Protein AF-A0A520JZD8-F1 (afdb_monomer_lite)

pLDDT: mean 86.02, std 12.05, range [40.91, 97.06]

Structure (mmCIF, N/CA/C/O backbone):
data_AF-A0A520JZD8-F1
#
_entry.id   AF-A0A520JZD8-F1
#
loop_
_atom_site.group_PDB
_atom_site.id
_atom_site.type_symbol
_atom_site.label_atom_id
_atom_site.label_alt_id
_atom_site.label_comp_id
_atom_site.label_asym_id
_atom_site.label_entity_id
_atom_site.label_seq_id
_atom_site.pdbx_PDB_ins_code
_atom_site.Cartn_x
_atom_site.Cartn_y
_atom_site.Cartn_z
_atom_site.occupancy
_atom_site.B_iso_or_equ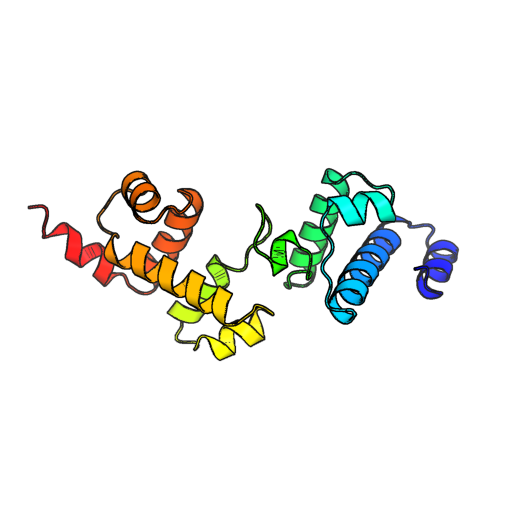iv
_atom_site.auth_seq_id
_atom_site.auth_comp_id
_atom_site.auth_asym_id
_atom_site.auth_atom_id
_atom_site.pdbx_PDB_model_num
ATOM 1 N N . MET A 1 1 ? 15.694 -9.272 -22.549 1.00 64.69 1 MET A N 1
ATOM 2 C CA . MET A 1 1 ? 16.266 -7.994 -22.042 1.00 64.69 1 MET A CA 1
ATOM 3 C C . MET A 1 1 ? 16.273 -6.857 -23.076 1.00 64.69 1 MET A C 1
ATOM 5 O O . MET A 1 1 ? 16.180 -5.707 -22.661 1.00 64.69 1 MET A O 1
ATOM 9 N N . VAL A 1 2 ? 16.335 -7.142 -24.381 1.00 73.81 2 VAL A N 1
ATOM 10 C CA . VAL A 1 2 ? 15.977 -6.209 -25.469 1.00 73.81 2 VAL A CA 1
ATOM 11 C C . VAL A 1 2 ? 15.018 -6.965 -26.379 1.00 73.81 2 VAL A C 1
ATOM 13 O O . VAL A 1 2 ? 15.317 -8.112 -26.707 1.00 73.81 2 VAL A O 1
ATOM 16 N N . ALA A 1 3 ? 13.867 -6.383 -26.703 1.00 81.69 3 ALA A N 1
ATOM 17 C CA . ALA A 1 3 ? 12.931 -6.988 -27.647 1.00 81.69 3 ALA A CA 1
ATOM 18 C C . ALA A 1 3 ? 13.074 -6.362 -29.033 1.00 81.69 3 ALA A C 1
ATOM 20 O O . ALA A 1 3 ? 13.505 -5.215 -29.156 1.00 81.69 3 ALA A O 1
ATOM 21 N N . GLU A 1 4 ? 12.690 -7.105 -30.065 1.00 81.50 4 GLU A N 1
ATOM 22 C CA . GLU A 1 4 ? 12.717 -6.629 -31.450 1.00 81.50 4 GLU A CA 1
ATOM 23 C C . GLU A 1 4 ? 11.864 -5.362 -31.613 1.00 81.50 4 GLU A C 1
ATOM 25 O O . GLU A 1 4 ? 12.326 -4.376 -32.184 1.00 81.50 4 GLU A O 1
ATOM 30 N N . GLU A 1 5 ? 10.713 -5.302 -30.932 1.00 81.06 5 GLU A N 1
ATOM 31 C CA . GLU A 1 5 ? 9.857 -4.108 -30.919 1.00 81.06 5 GLU A CA 1
ATOM 32 C C . GLU A 1 5 ? 10.554 -2.859 -30.341 1.00 81.06 5 GLU A C 1
ATOM 34 O O . GLU A 1 5 ? 10.205 -1.730 -30.692 1.00 81.06 5 GLU A O 1
ATOM 39 N N . ASP A 1 6 ? 11.520 -3.031 -29.428 1.00 83.31 6 ASP A N 1
ATOM 40 C CA . ASP A 1 6 ? 12.279 -1.911 -28.859 1.00 83.31 6 ASP A CA 1
ATOM 41 C C . ASP A 1 6 ? 13.263 -1.344 -29.891 1.00 83.31 6 ASP A C 1
ATOM 43 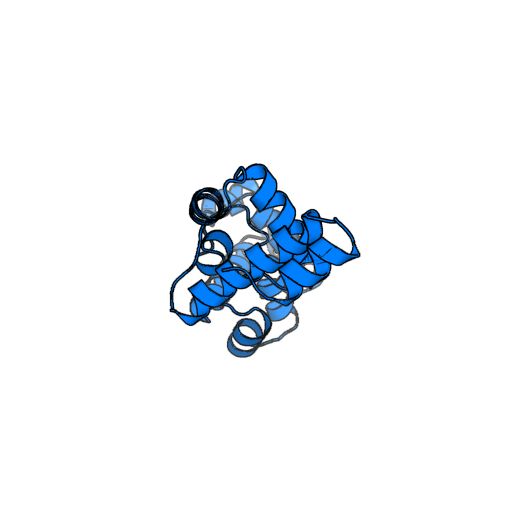O O . ASP A 1 6 ? 13.454 -0.129 -29.964 1.00 83.31 6 ASP A O 1
ATOM 47 N N . LEU A 1 7 ? 13.873 -2.219 -30.697 1.00 81.50 7 LEU A N 1
ATOM 48 C CA . LEU A 1 7 ? 14.795 -1.841 -31.768 1.00 81.50 7 LEU A CA 1
ATOM 49 C C . LEU A 1 7 ? 14.050 -1.140 -32.904 1.00 81.50 7 LEU A C 1
ATOM 51 O O . LEU A 1 7 ? 14.491 -0.092 -33.374 1.00 81.50 7 LEU A O 1
ATOM 55 N N . GLU A 1 8 ? 12.889 -1.667 -33.287 1.00 82.12 8 GLU A N 1
ATOM 56 C CA . GLU A 1 8 ? 12.018 -1.061 -34.293 1.00 82.12 8 GLU A CA 1
ATOM 57 C C . GLU A 1 8 ? 11.511 0.317 -33.856 1.00 82.12 8 GLU A C 1
ATOM 59 O O . GLU A 1 8 ? 11.583 1.281 -34.620 1.00 82.12 8 GLU A O 1
ATOM 64 N N . ALA A 1 9 ? 11.048 0.446 -32.607 1.00 79.88 9 ALA A N 1
ATOM 65 C CA . ALA A 1 9 ? 10.596 1.725 -32.063 1.00 79.88 9 ALA A CA 1
ATOM 66 C C . ALA A 1 9 ? 11.732 2.757 -32.007 1.00 79.88 9 ALA A C 1
ATOM 68 O O . ALA A 1 9 ? 11.519 3.938 -32.293 1.00 79.88 9 ALA A O 1
ATOM 69 N N . LEU A 1 10 ? 12.948 2.318 -31.670 1.00 82.62 10 LEU A N 1
ATOM 70 C CA . LEU A 1 10 ? 14.121 3.184 -31.666 1.00 82.62 10 LEU A CA 1
ATOM 71 C C . LEU A 1 10 ? 14.473 3.653 -33.082 1.00 82.62 10 LEU A C 1
ATOM 73 O O . LEU A 1 10 ? 14.732 4.840 -33.273 1.00 82.62 10 LEU A O 1
ATOM 77 N N . ALA A 1 11 ? 14.444 2.745 -34.060 1.00 81.44 11 ALA A N 1
ATOM 78 C CA . ALA A 1 11 ? 14.742 3.043 -35.457 1.00 81.44 11 ALA A CA 1
ATOM 79 C C . ALA A 1 11 ? 13.705 3.979 -36.099 1.00 81.44 11 ALA A C 1
ATOM 81 O O . ALA A 1 11 ? 14.064 4.813 -36.928 1.00 81.44 11 ALA A O 1
ATOM 82 N N . LYS A 1 12 ? 12.429 3.855 -35.714 1.00 80.69 12 LYS A N 1
ATOM 83 C CA . LYS A 1 12 ? 11.321 4.614 -36.306 1.00 80.69 12 LYS A CA 1
ATOM 84 C C . LYS A 1 12 ? 11.106 5.985 -35.667 1.00 80.69 12 LYS A C 1
ATOM 86 O O . LYS A 1 12 ? 11.001 6.978 -36.379 1.00 80.69 12 LYS A O 1
ATOM 91 N N . ASP A 1 13 ? 11.033 6.039 -34.337 1.00 75.12 13 ASP A N 1
ATOM 92 C CA . ASP A 1 13 ? 10.581 7.236 -33.617 1.00 75.12 13 ASP A CA 1
ATOM 93 C C . ASP A 1 13 ? 11.721 7.963 -32.884 1.00 75.12 13 ASP A C 1
ATOM 95 O O . ASP A 1 13 ? 11.531 9.089 -32.421 1.00 75.12 13 ASP A O 1
ATOM 99 N N . GLY A 1 14 ? 12.881 7.317 -32.694 1.00 74.94 14 GLY A N 1
ATOM 100 C CA . GLY A 1 14 ? 14.013 7.842 -31.914 1.00 74.94 14 GLY A CA 1
ATOM 101 C C . GLY A 1 14 ? 13.718 8.065 -30.420 1.00 74.94 14 GLY A C 1
ATOM 102 O O . GLY A 1 14 ? 14.569 8.551 -29.672 1.00 74.94 14 GLY A O 1
ATOM 103 N N . LYS A 1 15 ? 12.509 7.729 -29.949 1.00 76.12 15 LYS A N 1
ATOM 104 C CA . LYS A 1 15 ? 12.052 7.996 -28.579 1.00 76.12 15 LYS A CA 1
ATOM 105 C C . LYS A 1 15 ? 12.454 6.864 -27.640 1.00 76.12 15 LYS A C 1
ATOM 107 O O . LYS A 1 15 ? 11.824 5.815 -27.586 1.00 76.12 15 LYS A O 1
ATOM 112 N N . VAL A 1 16 ? 13.457 7.131 -26.810 1.00 80.81 16 VAL A N 1
ATOM 113 C CA . VAL A 1 16 ? 13.992 6.169 -25.828 1.00 80.81 16 VAL A CA 1
ATOM 114 C C . VAL A 1 16 ? 13.086 6.011 -24.595 1.00 80.81 16 VAL A C 1
ATOM 116 O O . VAL A 1 16 ? 13.104 4.992 -23.906 1.00 80.81 16 VAL A O 1
ATOM 119 N N . GLU A 1 17 ? 12.283 7.025 -24.286 1.00 79.75 17 GLU A N 1
ATOM 120 C CA . GLU A 1 17 ? 11.506 7.085 -23.044 1.00 79.75 17 GLU A CA 1
ATOM 121 C C . GLU A 1 17 ? 10.424 5.993 -22.912 1.00 79.75 17 GLU A C 1
ATOM 123 O O . GLU A 1 17 ? 10.411 5.336 -21.866 1.00 79.75 17 GLU A O 1
ATOM 128 N N . PRO A 1 18 ? 9.580 5.723 -23.931 1.00 82.44 18 PRO A N 1
ATOM 129 C CA . PRO A 1 18 ? 8.606 4.627 -23.885 1.00 82.44 18 PRO A CA 1
ATOM 130 C C . PRO A 1 18 ? 9.266 3.243 -23.850 1.00 82.44 18 PRO A C 1
ATOM 132 O O . PRO A 1 18 ? 8.759 2.328 -23.205 1.00 82.44 18 PRO A O 1
ATOM 135 N N . ILE A 1 19 ? 10.423 3.099 -24.504 1.00 87.12 19 ILE A N 1
ATOM 136 C CA . ILE A 1 19 ? 11.205 1.856 -24.519 1.00 87.12 19 ILE A CA 1
ATOM 137 C C . ILE A 1 19 ? 11.677 1.513 -23.101 1.00 87.12 19 ILE A C 1
ATOM 139 O O . ILE A 1 19 ? 11.554 0.372 -22.658 1.00 87.12 19 ILE A O 1
ATOM 143 N N . LYS A 1 20 ? 12.160 2.509 -22.345 1.00 89.06 20 LYS A N 1
ATOM 144 C CA . LYS A 1 20 ? 12.562 2.319 -20.942 1.00 89.06 20 LYS A CA 1
ATOM 145 C C . LYS A 1 20 ? 11.400 1.837 -20.073 1.00 89.06 20 LYS A C 1
ATOM 147 O O . LYS A 1 20 ? 11.608 0.939 -19.263 1.00 89.06 20 LYS A O 1
ATOM 152 N N . ASP A 1 21 ? 10.199 2.389 -20.247 1.00 89.44 21 ASP A N 1
ATOM 153 C CA . ASP A 1 21 ? 9.025 1.965 -19.472 1.00 89.44 21 ASP A CA 1
ATOM 154 C C . ASP A 1 21 ? 8.616 0.525 -19.813 1.00 89.44 21 ASP A C 1
ATOM 156 O O . ASP A 1 21 ? 8.437 -0.290 -18.909 1.00 89.44 21 ASP A O 1
ATOM 160 N N . ARG A 1 22 ? 8.565 0.168 -21.104 1.00 89.75 22 ARG A N 1
ATOM 161 C CA . ARG A 1 22 ? 8.286 -1.213 -21.542 1.00 89.75 22 ARG A CA 1
ATOM 162 C C . ARG A 1 22 ? 9.312 -2.199 -20.998 1.00 89.75 22 ARG A C 1
ATOM 164 O O . ARG A 1 22 ? 8.944 -3.248 -20.474 1.00 89.75 22 ARG A O 1
ATOM 171 N N . ARG A 1 23 ? 10.599 -1.851 -21.071 1.00 92.00 23 ARG A N 1
ATOM 172 C CA . ARG A 1 23 ? 11.690 -2.680 -20.549 1.00 92.00 23 ARG A CA 1
ATOM 173 C C . ARG A 1 23 ? 11.595 -2.860 -19.035 1.00 92.00 23 ARG A C 1
ATOM 175 O O . ARG A 1 23 ? 11.754 -3.979 -18.562 1.00 92.00 23 ARG A O 1
ATOM 182 N N . MET A 1 24 ? 11.300 -1.793 -18.290 1.00 94.12 24 MET A N 1
ATOM 183 C CA . MET A 1 24 ? 11.080 -1.845 -16.840 1.00 94.12 24 MET A CA 1
ATOM 184 C C . MET A 1 24 ? 9.951 -2.820 -16.482 1.00 94.12 24 MET A C 1
ATOM 186 O O . MET A 1 24 ? 10.129 -3.678 -15.623 1.00 94.12 24 MET A O 1
ATOM 190 N N . VAL A 1 25 ? 8.810 -2.720 -17.166 1.00 93.56 25 VAL A N 1
ATOM 191 C CA . VAL A 1 25 ? 7.643 -3.585 -16.932 1.00 93.56 25 VAL A CA 1
ATOM 192 C C . VAL A 1 25 ? 7.955 -5.042 -17.269 1.00 93.56 25 VAL A C 1
ATOM 194 O O . VAL A 1 25 ? 7.620 -5.925 -16.482 1.00 93.56 25 VAL A O 1
ATOM 197 N N . ARG A 1 26 ? 8.648 -5.297 -18.389 1.00 93.75 26 ARG A N 1
ATOM 198 C CA . ARG A 1 26 ? 9.121 -6.642 -18.762 1.00 93.75 26 ARG A CA 1
ATOM 199 C C . ARG A 1 26 ? 9.973 -7.258 -17.659 1.00 93.75 26 ARG A C 1
ATOM 201 O O . ARG A 1 26 ? 9.648 -8.342 -17.199 1.00 93.75 26 ARG A O 1
ATOM 208 N N . LEU A 1 27 ? 10.992 -6.537 -17.184 1.00 94.75 27 LEU A N 1
ATOM 209 C CA . LEU A 1 27 ? 11.889 -7.016 -16.126 1.00 94.75 27 LEU A CA 1
ATOM 210 C C . LEU A 1 27 ? 11.132 -7.379 -14.844 1.00 94.75 27 LEU A C 1
ATOM 212 O O . LEU A 1 27 ? 11.380 -8.427 -14.254 1.00 94.75 27 LEU A O 1
ATOM 216 N N . ILE A 1 28 ? 10.197 -6.526 -14.421 1.00 94.38 28 ILE A N 1
ATOM 217 C CA . ILE A 1 28 ? 9.397 -6.764 -13.214 1.00 94.38 28 ILE A CA 1
ATOM 218 C C . ILE A 1 28 ? 8.516 -8.012 -13.378 1.00 94.38 28 ILE A C 1
ATOM 220 O O . ILE A 1 28 ? 8.463 -8.852 -12.480 1.00 94.38 28 ILE A O 1
ATOM 224 N N . ASN A 1 29 ? 7.845 -8.155 -14.522 1.00 92.94 29 ASN A N 1
ATOM 225 C CA . ASN A 1 29 ? 6.953 -9.285 -14.772 1.00 92.94 29 ASN A CA 1
ATOM 226 C C . ASN A 1 29 ? 7.718 -10.602 -14.969 1.00 92.94 29 ASN A C 1
ATOM 228 O O . ASN A 1 29 ? 7.290 -11.623 -14.442 1.00 92.94 29 ASN A O 1
ATOM 232 N N . GLU A 1 30 ? 8.853 -10.585 -15.671 1.00 94.25 30 GLU A N 1
ATOM 233 C CA . GLU A 1 30 ? 9.740 -11.746 -15.830 1.00 94.25 30 GLU A CA 1
ATOM 234 C C . GLU A 1 30 ? 10.266 -12.224 -14.468 1.00 94.25 30 GLU A C 1
ATOM 236 O O . GLU A 1 30 ? 10.222 -13.418 -14.177 1.00 94.25 30 GLU A O 1
ATOM 241 N N . ALA A 1 31 ? 10.685 -11.302 -13.591 1.00 93.31 31 ALA A N 1
ATOM 242 C CA . ALA A 1 31 ? 11.088 -11.650 -12.230 1.00 93.31 31 ALA A CA 1
ATOM 243 C C . ALA A 1 31 ? 9.942 -12.319 -11.456 1.00 93.31 31 ALA A C 1
ATOM 245 O O . ALA A 1 31 ? 10.144 -13.373 -10.851 1.00 93.31 31 ALA A O 1
ATOM 246 N N . LYS A 1 32 ? 8.723 -11.766 -11.545 1.00 91.06 32 LYS A N 1
ATOM 247 C CA . LYS A 1 32 ? 7.533 -12.350 -10.910 1.00 91.06 32 LYS A CA 1
ATOM 248 C C . LYS A 1 32 ? 7.205 -13.741 -11.447 1.00 91.06 32 LYS A C 1
ATOM 250 O O . LYS A 1 32 ? 6.886 -14.623 -10.654 1.00 91.06 32 LYS A O 1
ATOM 255 N N . GLN A 1 33 ? 7.319 -13.959 -12.757 1.00 91.25 33 GLN A N 1
ATOM 256 C CA . GLN A 1 33 ? 7.130 -15.275 -13.381 1.00 91.25 33 GLN A CA 1
ATOM 257 C C . GLN A 1 33 ? 8.135 -16.314 -12.868 1.00 91.25 33 GLN A C 1
ATOM 259 O O . GLN A 1 33 ? 7.805 -17.492 -12.782 1.00 91.25 33 GLN A O 1
ATOM 264 N N . GLN A 1 34 ? 9.332 -15.879 -12.473 1.00 92.31 34 GLN A N 1
ATOM 265 C CA . GLN A 1 34 ? 10.365 -16.722 -11.863 1.00 92.31 34 GLN A CA 1
ATOM 266 C C . GLN A 1 34 ? 10.218 -16.857 -10.337 1.00 92.31 34 GLN A C 1
ATOM 268 O O . GLN A 1 34 ? 11.105 -17.393 -9.678 1.00 92.31 34 GLN A O 1
ATOM 273 N N . GLY A 1 35 ? 9.120 -16.366 -9.753 1.00 87.44 35 GLY A N 1
ATOM 274 C CA . GLY A 1 35 ? 8.878 -16.422 -8.310 1.00 87.44 35 GLY A CA 1
ATOM 275 C C . GLY A 1 35 ? 9.678 -15.402 -7.493 1.00 87.44 35 GLY A C 1
ATOM 276 O O . GLY A 1 35 ? 9.736 -15.519 -6.272 1.00 87.44 35 GLY A O 1
ATOM 277 N N . MET A 1 36 ? 10.279 -14.397 -8.134 1.00 90.81 36 MET A N 1
ATOM 278 C CA . MET A 1 36 ? 11.038 -13.326 -7.483 1.00 90.81 36 MET A CA 1
ATOM 279 C C . MET A 1 36 ? 10.340 -11.970 -7.631 1.00 90.81 36 MET A C 1
ATOM 281 O O . MET A 1 36 ? 9.414 -11.799 -8.417 1.00 90.81 36 MET A O 1
ATOM 285 N N . VAL A 1 37 ? 10.787 -10.969 -6.877 1.00 91.31 37 VAL A N 1
ATOM 286 C CA . VAL A 1 37 ? 10.318 -9.583 -7.008 1.00 91.31 37 VAL A CA 1
ATOM 287 C C . VAL A 1 37 ? 11.508 -8.636 -6.991 1.00 91.31 37 VAL A C 1
ATOM 289 O O . VAL A 1 37 ? 12.467 -8.861 -6.256 1.00 91.31 37 VAL A O 1
ATOM 292 N N . LEU A 1 38 ? 11.450 -7.585 -7.813 1.00 93.38 38 LEU A N 1
ATOM 293 C CA . LEU A 1 38 ? 12.524 -6.595 -7.927 1.00 93.38 38 LEU A CA 1
ATOM 294 C C . LEU A 1 38 ? 12.198 -5.333 -7.131 1.00 93.38 38 LEU A C 1
ATOM 296 O O . LEU A 1 38 ? 11.109 -4.757 -7.257 1.00 93.38 38 LEU A O 1
ATOM 300 N N . SER A 1 39 ? 13.161 -4.867 -6.344 1.00 91.12 39 SER A N 1
ATOM 301 C CA . SER A 1 39 ? 13.111 -3.567 -5.689 1.00 91.12 39 SER A CA 1
ATOM 302 C C . SER A 1 39 ? 13.496 -2.453 -6.668 1.00 91.12 39 SER A C 1
ATOM 304 O O . SER A 1 39 ? 14.044 -2.688 -7.747 1.00 91.12 39 SER A O 1
ATOM 306 N N . LEU A 1 40 ? 13.255 -1.194 -6.285 1.00 91.06 40 LEU A N 1
ATOM 307 C CA . LEU A 1 40 ? 13.743 -0.056 -7.073 1.00 91.06 40 LEU A CA 1
ATOM 308 C C . LEU A 1 40 ? 15.280 0.001 -7.128 1.00 91.06 40 LEU A C 1
ATOM 310 O O . LEU A 1 40 ? 15.820 0.559 -8.081 1.00 91.06 40 LEU A O 1
ATOM 314 N N . ALA A 1 41 ? 15.974 -0.569 -6.137 1.00 89.88 41 ALA A N 1
ATOM 315 C CA . ALA A 1 41 ? 17.430 -0.668 -6.136 1.00 89.88 41 ALA A CA 1
ATOM 316 C C . ALA A 1 41 ? 17.919 -1.712 -7.154 1.00 89.88 41 ALA A C 1
ATOM 318 O O . ALA A 1 41 ? 18.833 -1.422 -7.923 1.00 89.88 41 ALA A O 1
ATOM 319 N N . ASP A 1 42 ? 17.251 -2.865 -7.244 1.00 93.81 42 ASP A N 1
ATOM 320 C CA . ASP A 1 42 ? 17.578 -3.895 -8.241 1.00 93.81 42 ASP A CA 1
ATOM 321 C C . ASP A 1 42 ? 17.361 -3.360 -9.660 1.00 93.81 42 ASP A C 1
ATOM 323 O O . ASP A 1 42 ? 18.237 -3.450 -10.521 1.00 93.81 42 ASP A O 1
ATOM 327 N N . LEU A 1 43 ? 16.220 -2.701 -9.891 1.00 94.19 43 LEU A N 1
ATOM 328 C CA . LEU A 1 43 ? 15.934 -2.041 -11.165 1.00 94.19 43 LEU A CA 1
ATOM 329 C C . LEU A 1 43 ? 16.956 -0.943 -11.484 1.00 94.19 43 LEU A C 1
ATOM 331 O O . LEU A 1 43 ? 17.330 -0.781 -12.644 1.00 94.19 43 LEU A O 1
ATOM 335 N N . SER A 1 44 ? 17.433 -0.209 -10.474 1.00 94.81 44 SER A N 1
ATOM 336 C CA . SER A 1 44 ? 18.477 0.809 -10.638 1.00 94.81 44 SER A CA 1
ATOM 337 C C . SER A 1 44 ? 19.782 0.194 -11.130 1.00 94.81 44 SER A C 1
ATOM 339 O O . SER A 1 44 ? 20.401 0.758 -12.032 1.00 94.81 44 SER A O 1
ATOM 341 N N . ALA A 1 45 ? 20.179 -0.954 -10.579 1.00 94.31 45 ALA A N 1
ATOM 342 C CA . ALA A 1 45 ? 21.382 -1.668 -10.993 1.00 94.31 45 ALA A CA 1
ATOM 343 C C . ALA A 1 45 ? 21.255 -2.237 -12.416 1.00 94.31 45 ALA A C 1
ATOM 345 O O . ALA A 1 45 ? 22.186 -2.125 -13.209 1.00 94.31 45 ALA A O 1
ATOM 346 N N . ILE A 1 46 ? 20.090 -2.788 -12.771 1.00 94.44 46 ILE A N 1
ATOM 347 C CA . ILE A 1 46 ? 19.854 -3.414 -14.083 1.00 94.44 46 ILE A CA 1
ATOM 348 C C . ILE A 1 46 ? 19.704 -2.372 -15.199 1.00 94.44 46 ILE A C 1
ATOM 350 O O . ILE A 1 46 ? 20.206 -2.558 -16.308 1.00 94.44 46 ILE A O 1
ATOM 354 N N . MET A 1 47 ? 18.974 -1.285 -14.938 1.00 93.31 47 MET A N 1
ATOM 355 C CA . MET A 1 47 ? 18.628 -0.285 -15.954 1.00 93.31 47 MET A CA 1
ATOM 356 C C . MET A 1 47 ? 19.578 0.914 -15.988 1.00 93.31 47 MET A C 1
ATOM 358 O O . MET A 1 47 ? 19.456 1.737 -16.895 1.00 93.31 47 MET A O 1
ATOM 362 N N . LEU A 1 48 ? 20.486 1.030 -15.012 1.00 94.06 48 LEU A N 1
ATOM 363 C CA . LEU A 1 48 ? 21.395 2.169 -14.843 1.00 94.06 48 LEU A CA 1
ATOM 364 C C . LEU A 1 48 ? 20.644 3.513 -14.765 1.00 94.06 48 LEU A C 1
ATOM 366 O O . LEU A 1 48 ? 21.060 4.528 -15.323 1.00 94.06 48 LEU A O 1
ATOM 370 N N . LEU A 1 49 ? 19.501 3.516 -14.075 1.00 92.88 49 LEU A N 1
ATOM 371 C CA . LEU A 1 49 ? 18.671 4.695 -13.819 1.00 92.88 49 LEU A CA 1
ATOM 372 C C . LEU A 1 49 ? 18.571 4.930 -12.318 1.00 92.88 49 LEU A C 1
ATOM 374 O O . LEU A 1 49 ? 18.502 3.974 -11.558 1.00 92.88 49 LEU A O 1
ATOM 378 N N . SER A 1 50 ? 18.491 6.188 -11.883 1.00 93.31 50 SER A N 1
ATOM 379 C CA . SER A 1 50 ? 18.366 6.4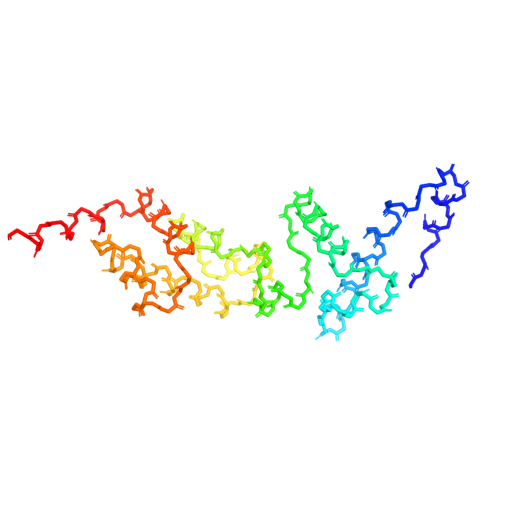71 -10.452 1.00 93.31 50 SER A CA 1
ATOM 380 C C . SER A 1 50 ? 17.046 5.931 -9.869 1.00 93.31 50 SER A C 1
ATOM 382 O O . SER A 1 50 ? 16.011 5.960 -10.553 1.00 93.31 50 SER A O 1
ATOM 384 N N . PRO A 1 51 ? 17.018 5.526 -8.581 1.00 89.00 51 PRO A N 1
ATOM 385 C CA . PRO A 1 51 ? 15.794 5.068 -7.921 1.00 89.00 51 PRO A CA 1
ATOM 386 C C . PRO A 1 51 ? 14.655 6.095 -7.971 1.00 89.00 51 PRO A C 1
ATOM 388 O O . PRO A 1 51 ? 13.488 5.724 -8.073 1.00 89.00 51 PRO A O 1
ATOM 391 N N . ALA A 1 52 ? 14.977 7.394 -7.957 1.00 89.25 52 ALA A N 1
ATOM 392 C CA . ALA A 1 52 ? 13.993 8.469 -8.078 1.00 89.25 52 ALA A CA 1
ATOM 393 C C . ALA A 1 52 ? 13.300 8.477 -9.453 1.00 89.25 52 ALA A C 1
ATOM 395 O O . ALA A 1 52 ? 12.074 8.603 -9.529 1.00 89.25 52 ALA A O 1
ATOM 396 N N . ILE A 1 53 ? 14.064 8.296 -10.538 1.00 92.25 53 ILE A N 1
ATOM 397 C CA . ILE A 1 53 ? 13.522 8.207 -11.902 1.00 92.25 53 ILE A CA 1
ATOM 398 C C . ILE A 1 53 ? 12.650 6.961 -12.035 1.00 92.25 53 ILE A C 1
ATOM 400 O O . ILE A 1 53 ? 11.518 7.061 -12.512 1.00 92.25 53 ILE A O 1
ATOM 404 N N . LEU A 1 54 ? 13.145 5.808 -11.580 1.00 92.69 54 LEU A N 1
ATOM 405 C CA . LEU A 1 54 ? 12.401 4.549 -11.616 1.00 92.69 54 LEU A CA 1
ATOM 406 C C . LEU A 1 54 ? 11.110 4.642 -10.803 1.00 92.69 54 LEU A C 1
ATOM 408 O O . LEU A 1 54 ? 10.046 4.316 -11.309 1.00 92.69 54 LEU A O 1
ATOM 412 N N . SER A 1 55 ? 11.162 5.215 -9.601 1.00 89.62 55 SER A N 1
ATOM 413 C CA . SER A 1 55 ? 9.976 5.447 -8.774 1.00 89.62 55 SER A CA 1
ATOM 414 C C . SER A 1 55 ? 8.913 6.293 -9.483 1.00 89.62 55 SER A C 1
ATOM 416 O O . SER A 1 55 ? 7.720 5.989 -9.403 1.00 89.62 55 SER A O 1
ATOM 418 N N . LYS A 1 56 ? 9.321 7.364 -10.178 1.00 91.12 56 LYS A N 1
ATOM 419 C CA . LYS A 1 56 ? 8.401 8.224 -10.938 1.00 91.12 56 LYS A CA 1
ATOM 420 C C . LYS A 1 56 ? 7.789 7.476 -12.124 1.00 91.12 56 LYS A C 1
ATOM 422 O O . LYS A 1 56 ? 6.585 7.589 -12.342 1.00 91.12 56 LYS A O 1
ATOM 427 N N . ARG A 1 57 ? 8.594 6.708 -12.863 1.00 92.25 57 ARG A N 1
ATOM 428 C CA . ARG A 1 57 ? 8.133 5.894 -14.000 1.00 92.25 57 ARG A CA 1
ATOM 429 C C . ARG A 1 57 ? 7.165 4.806 -13.568 1.00 92.25 57 ARG A C 1
ATOM 431 O O . ARG A 1 57 ? 6.073 4.737 -14.114 1.00 92.25 57 ARG A O 1
ATOM 438 N N . THR A 1 58 ? 7.529 4.020 -12.556 1.00 90.69 58 THR A N 1
ATOM 439 C CA . THR A 1 58 ? 6.687 2.960 -11.991 1.00 90.69 58 THR A CA 1
ATOM 440 C C . THR A 1 58 ? 5.337 3.518 -11.560 1.00 90.69 58 THR A C 1
ATOM 442 O O . THR A 1 58 ? 4.304 2.995 -11.961 1.00 90.69 58 THR A O 1
ATOM 445 N N . ARG A 1 59 ? 5.321 4.635 -10.817 1.00 87.50 59 ARG A N 1
ATOM 446 C CA . ARG A 1 59 ? 4.068 5.277 -10.389 1.00 87.50 59 ARG A CA 1
ATOM 447 C C . ARG A 1 59 ? 3.225 5.782 -11.555 1.00 87.50 59 ARG A C 1
ATOM 449 O O . ARG A 1 59 ? 2.014 5.585 -11.539 1.00 87.50 59 ARG A O 1
ATOM 456 N N . ARG A 1 60 ? 3.846 6.416 -12.555 1.00 90.00 60 ARG A N 1
ATOM 457 C CA . ARG A 1 60 ? 3.144 6.870 -13.763 1.00 90.00 60 ARG A CA 1
ATOM 458 C C . ARG A 1 60 ? 2.501 5.690 -14.489 1.00 90.00 60 ARG A C 1
ATOM 460 O O . ARG A 1 60 ? 1.299 5.725 -14.711 1.00 90.00 60 ARG A O 1
ATOM 467 N N . TYR A 1 61 ? 3.279 4.649 -14.777 1.00 89.94 61 TYR A N 1
ATOM 468 C CA . TYR A 1 61 ? 2.800 3.474 -15.497 1.00 89.94 61 TYR A CA 1
ATOM 469 C C . TYR A 1 61 ? 1.644 2.795 -14.756 1.00 89.94 61 TYR A C 1
ATOM 471 O O . TYR A 1 61 ? 0.590 2.580 -15.337 1.00 89.94 61 TYR A O 1
ATOM 479 N N . GLN A 1 62 ? 1.795 2.549 -13.449 1.00 86.94 62 GLN A N 1
ATOM 480 C CA . GLN A 1 62 ? 0.740 1.953 -12.622 1.00 86.94 62 GLN A CA 1
ATOM 481 C C . GLN A 1 62 ? -0.556 2.771 -12.629 1.00 86.94 62 GLN A C 1
ATOM 483 O O . GLN A 1 62 ? -1.640 2.198 -12.670 1.00 86.94 62 GLN A O 1
ATOM 488 N N . LYS A 1 63 ? -0.451 4.107 -12.608 1.00 83.62 63 LYS A N 1
ATOM 489 C CA . LYS A 1 63 ? -1.612 5.000 -12.691 1.00 83.62 63 LYS A CA 1
ATOM 490 C C . LYS A 1 63 ? -2.289 4.932 -14.062 1.00 83.62 63 LYS A C 1
ATOM 492 O O . LYS A 1 63 ? -3.510 4.950 -14.118 1.00 83.62 63 LYS A O 1
ATOM 497 N N . GLU A 1 64 ? -1.512 4.865 -15.141 1.00 85.25 64 GLU A N 1
ATOM 498 C CA . GLU A 1 64 ? -2.033 4.761 -16.512 1.00 85.25 64 GLU A CA 1
ATOM 499 C C . GLU A 1 64 ? -2.797 3.452 -16.740 1.00 85.25 64 GLU A C 1
ATOM 501 O O . GLU A 1 64 ? -3.843 3.468 -17.382 1.00 85.25 64 GLU A O 1
ATOM 506 N N . ILE A 1 65 ? -2.309 2.336 -16.191 1.00 83.44 65 ILE A N 1
ATOM 507 C CA . ILE A 1 65 ? -2.944 1.021 -16.373 1.00 83.44 65 ILE A CA 1
ATOM 508 C C . ILE A 1 65 ? -3.950 0.655 -15.273 1.00 83.44 65 ILE A C 1
ATOM 510 O O . ILE A 1 65 ? -4.630 -0.360 -15.392 1.00 83.44 65 ILE A O 1
ATOM 514 N N . GLY A 1 66 ? -4.016 1.430 -14.186 1.00 75.38 66 GLY A N 1
ATOM 515 C CA . GLY A 1 66 ? -4.876 1.143 -13.032 1.00 75.38 66 GLY A CA 1
ATOM 516 C C . GLY A 1 66 ? -4.518 -0.145 -12.279 1.00 75.38 66 GLY A C 1
ATOM 517 O O . GLY A 1 66 ? -5.371 -0.716 -11.609 1.00 75.38 66 GLY A O 1
ATOM 518 N N . LYS A 1 67 ? -3.276 -0.630 -12.401 1.00 80.62 67 LYS A N 1
ATOM 519 C CA . LYS A 1 67 ? -2.789 -1.868 -11.775 1.00 80.62 67 LYS A CA 1
ATOM 520 C C . LYS A 1 67 ? -1.377 -1.671 -11.225 1.00 80.62 67 LYS A C 1
ATOM 522 O O . LYS A 1 67 ? -0.536 -1.031 -11.857 1.00 80.62 67 LYS A O 1
ATOM 527 N N . LEU A 1 68 ? -1.097 -2.249 -10.056 1.00 84.06 68 LEU A N 1
ATOM 528 C CA . LEU A 1 68 ? 0.249 -2.270 -9.481 1.00 84.06 68 LEU A CA 1
ATOM 529 C C . LEU A 1 68 ? 1.175 -3.216 -10.243 1.00 84.06 68 LEU A C 1
ATOM 531 O O . LEU A 1 68 ? 0.792 -4.316 -10.636 1.00 84.06 68 LEU A O 1
ATOM 535 N N . LEU A 1 69 ? 2.431 -2.799 -10.397 1.00 88.69 69 LEU A N 1
ATOM 536 C CA . LEU A 1 69 ? 3.488 -3.692 -10.853 1.00 88.69 69 LEU A CA 1
ATOM 537 C C . LEU A 1 69 ? 3.976 -4.538 -9.666 1.00 88.69 69 LEU A C 1
ATOM 539 O O . LEU A 1 69 ? 4.116 -3.983 -8.569 1.00 88.69 69 LEU A O 1
ATOM 543 N N . PRO A 1 70 ? 4.300 -5.830 -9.857 1.00 88.69 70 PRO A N 1
ATOM 544 C CA . PRO A 1 70 ? 4.763 -6.724 -8.793 1.00 88.69 70 PRO A CA 1
ATOM 545 C C . PRO A 1 70 ? 6.228 -6.452 -8.395 1.00 88.69 70 PRO A C 1
ATOM 547 O O . PRO A 1 70 ? 7.096 -7.320 -8.427 1.00 88.69 70 PRO A O 1
ATOM 550 N N . THR A 1 71 ? 6.529 -5.209 -8.022 1.00 89.31 71 THR A N 1
ATOM 551 C CA . THR A 1 71 ? 7.806 -4.828 -7.402 1.00 89.31 71 THR A CA 1
ATOM 552 C C . THR A 1 71 ? 7.864 -5.340 -5.964 1.00 89.31 71 THR A C 1
ATOM 554 O O . THR A 1 71 ? 6.818 -5.591 -5.360 1.00 89.31 71 THR A O 1
ATOM 557 N N . SER A 1 72 ? 9.055 -5.446 -5.368 1.00 84.50 72 SER A N 1
ATOM 558 C CA . SER A 1 72 ? 9.194 -5.875 -3.966 1.00 84.50 72 SER A CA 1
ATOM 559 C C . SER A 1 72 ? 8.434 -4.948 -3.022 1.00 84.50 72 SER A C 1
ATOM 561 O O . SER A 1 72 ? 7.755 -5.425 -2.123 1.00 84.50 72 SER A O 1
ATOM 563 N N . GLY A 1 73 ? 8.475 -3.635 -3.278 1.00 77.50 73 GLY A N 1
ATOM 564 C CA . GLY A 1 73 ? 7.771 -2.640 -2.468 1.00 77.50 73 GLY A CA 1
ATOM 565 C C . GLY A 1 73 ? 6.250 -2.796 -2.479 1.00 77.50 73 GLY A C 1
ATOM 566 O O . GLY A 1 73 ? 5.627 -2.600 -1.445 1.00 77.50 73 GLY A O 1
ATOM 567 N N . ASN A 1 74 ? 5.659 -3.190 -3.612 1.00 78.25 74 ASN A N 1
ATOM 568 C CA . ASN A 1 74 ? 4.214 -3.420 -3.701 1.00 78.25 74 ASN A CA 1
ATOM 569 C C . ASN A 1 74 ? 3.824 -4.836 -3.248 1.00 78.25 74 ASN A C 1
ATOM 571 O O . ASN A 1 74 ? 2.809 -5.011 -2.590 1.00 78.25 74 ASN A O 1
ATOM 575 N N . THR A 1 75 ? 4.620 -5.852 -3.597 1.00 77.38 75 THR A N 1
ATOM 576 C CA . THR A 1 75 ? 4.283 -7.264 -3.337 1.00 77.38 75 THR A CA 1
ATOM 577 C C . THR A 1 75 ? 4.471 -7.630 -1.871 1.00 77.38 75 THR A C 1
ATOM 579 O O . THR A 1 75 ? 3.623 -8.298 -1.290 1.00 77.38 75 THR A O 1
ATOM 582 N N . LEU A 1 76 ? 5.581 -7.184 -1.277 1.00 73.25 76 LEU A N 1
ATOM 583 C CA . LEU A 1 76 ? 5.897 -7.402 0.136 1.00 73.25 76 LEU A CA 1
ATOM 584 C C . LEU A 1 76 ? 5.390 -6.258 1.017 1.00 73.25 76 LEU A C 1
ATOM 586 O O . LEU A 1 76 ? 5.630 -6.271 2.219 1.00 73.25 76 LEU A O 1
ATOM 590 N N . ASP A 1 77 ? 4.748 -5.252 0.414 1.00 65.31 77 ASP A N 1
ATOM 591 C CA . ASP A 1 77 ? 4.228 -4.075 1.111 1.00 65.31 77 ASP A CA 1
ATOM 592 C C . ASP A 1 77 ? 5.305 -3.305 1.914 1.00 65.31 77 ASP A C 1
ATOM 594 O O . ASP A 1 77 ? 5.061 -2.696 2.958 1.00 65.31 77 ASP A O 1
ATOM 598 N N . ILE A 1 78 ? 6.543 -3.332 1.407 1.00 61.69 78 ILE A N 1
ATOM 599 C CA . ILE A 1 78 ? 7.708 -2.659 1.989 1.00 61.69 78 ILE A CA 1
ATOM 600 C C . ILE A 1 78 ? 7.947 -1.306 1.304 1.00 61.69 78 ILE A C 1
ATOM 602 O O . ILE A 1 78 ? 8.751 -1.159 0.384 1.00 61.69 78 ILE A O 1
ATOM 606 N N . GLY A 1 79 ? 7.244 -0.268 1.760 1.00 57.28 79 GLY A N 1
ATOM 607 C CA . GLY A 1 79 ? 7.554 1.123 1.414 1.00 57.28 79 GLY A CA 1
ATOM 608 C C . GLY A 1 79 ? 6.340 2.019 1.185 1.00 57.28 79 GLY A C 1
ATOM 609 O O . GLY A 1 79 ? 5.196 1.625 1.353 1.00 57.28 79 GLY A O 1
ATOM 610 N N . ARG A 1 80 ? 6.602 3.264 0.766 1.00 53.03 80 ARG A N 1
ATOM 611 C CA . ARG A 1 80 ? 5.579 4.272 0.415 1.00 53.03 80 ARG A CA 1
ATOM 612 C C . ARG A 1 80 ? 5.010 4.083 -1.005 1.00 53.03 80 ARG A C 1
ATOM 614 O O . ARG A 1 80 ? 4.776 5.068 -1.707 1.00 53.03 80 ARG A O 1
ATOM 621 N N . GLY A 1 81 ? 4.921 2.841 -1.483 1.00 53.81 81 GLY A N 1
ATOM 622 C CA . GLY A 1 81 ? 4.373 2.528 -2.807 1.00 53.81 81 GLY A CA 1
ATOM 623 C C . GLY A 1 81 ? 2.912 2.966 -2.935 1.00 53.81 81 GLY A C 1
ATOM 624 O O . GLY A 1 81 ? 2.288 3.353 -1.952 1.00 53.81 81 GLY A O 1
ATOM 625 N N . ILE A 1 82 ? 2.353 2.912 -4.148 1.00 53.53 82 ILE A N 1
ATOM 626 C CA . ILE A 1 82 ? 0.890 2.949 -4.284 1.00 53.53 82 ILE A CA 1
ATOM 627 C C . ILE A 1 82 ? 0.413 1.638 -3.661 1.00 53.53 82 ILE A C 1
ATOM 629 O O . ILE A 1 82 ? 0.627 0.580 -4.242 1.00 53.53 82 ILE A O 1
ATOM 633 N N . THR A 1 83 ? -0.119 1.690 -2.447 1.00 61.84 83 THR A N 1
ATOM 634 C CA . THR A 1 83 ? -0.626 0.504 -1.767 1.00 61.84 83 THR A CA 1
ATOM 635 C C . THR A 1 83 ? -2.112 0.391 -2.064 1.00 61.84 83 THR A C 1
ATOM 637 O O . THR A 1 83 ? -2.844 1.336 -1.779 1.00 61.84 83 THR A O 1
ATOM 640 N N . HIS A 1 84 ? -2.584 -0.761 -2.543 1.00 69.75 84 HIS A N 1
ATOM 641 C CA . HIS A 1 84 ? -4.022 -1.035 -2.641 1.00 69.75 84 HIS A CA 1
ATOM 642 C C . HIS A 1 84 ? -4.687 -1.165 -1.256 1.00 69.75 84 HIS A C 1
ATOM 644 O O . HIS A 1 84 ? -5.808 -1.631 -1.185 1.00 69.75 84 HIS A O 1
ATOM 650 N N . LYS A 1 85 ? -4.042 -0.786 -0.140 1.00 82.19 85 LYS A N 1
ATOM 651 C CA . LYS A 1 85 ? -4.605 -0.903 1.218 1.00 82.19 85 LYS A CA 1
ATOM 652 C C . LYS A 1 85 ? -5.971 -0.250 1.311 1.00 82.19 85 LYS A C 1
ATOM 654 O O . LYS A 1 85 ? -6.933 -0.914 1.676 1.00 82.19 85 LYS A O 1
ATOM 659 N N . ARG A 1 86 ? -6.046 1.022 0.906 1.00 86.00 86 ARG A N 1
ATOM 660 C CA . ARG A 1 86 ? -7.291 1.790 0.847 1.00 86.00 86 ARG A CA 1
ATOM 661 C C . ARG A 1 86 ? -8.319 1.108 -0.053 1.00 86.00 86 ARG A C 1
ATOM 663 O O . ARG A 1 86 ? -9.452 0.933 0.368 1.00 86.00 86 ARG A O 1
ATOM 670 N N . ASP A 1 87 ? -7.915 0.674 -1.245 1.00 87.38 87 ASP A N 1
ATOM 671 C CA . ASP A 1 87 ? -8.824 0.006 -2.182 1.00 87.38 87 ASP A CA 1
ATOM 672 C C . ASP A 1 87 ? -9.348 -1.316 -1.608 1.00 87.38 87 ASP A C 1
ATOM 674 O O . ASP A 1 87 ? -10.544 -1.566 -1.651 1.00 87.38 87 ASP A O 1
ATOM 678 N N . VAL A 1 88 ? -8.480 -2.141 -1.016 1.00 92.00 88 VAL A N 1
ATOM 679 C CA . VAL A 1 88 ? -8.816 -3.412 -0.360 1.00 92.00 88 VAL A CA 1
ATOM 680 C C . VAL A 1 88 ? -9.879 -3.194 0.707 1.00 92.00 88 VAL A C 1
ATOM 682 O O . VAL A 1 88 ? -10.911 -3.865 0.681 1.00 92.00 88 VAL A O 1
ATOM 685 N N . VAL A 1 89 ? -9.658 -2.247 1.621 1.00 93.62 89 VAL A N 1
ATOM 686 C CA . VAL A 1 89 ? -10.616 -1.997 2.70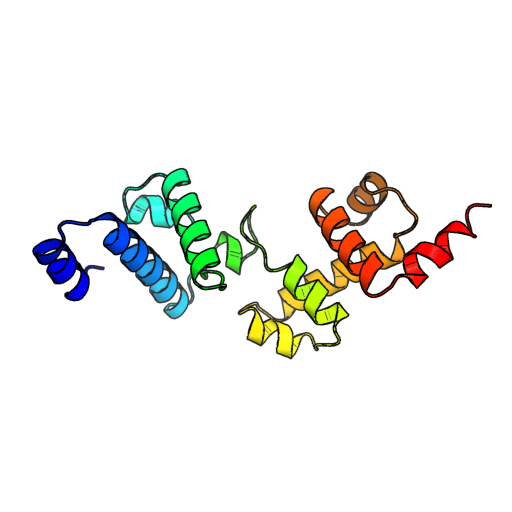3 1.00 93.62 89 VAL A CA 1
ATOM 687 C C . VAL A 1 89 ? -11.895 -1.330 2.187 1.00 93.62 89 VAL A C 1
ATOM 689 O O . VAL A 1 89 ? -12.969 -1.596 2.714 1.00 93.62 89 VAL A O 1
ATOM 692 N N . GLU A 1 90 ? -11.827 -0.540 1.109 1.00 93.50 90 GLU A N 1
ATOM 693 C CA . GLU A 1 90 ? -13.008 0.033 0.454 1.00 93.50 90 GLU A CA 1
ATOM 694 C C . GLU A 1 90 ? -13.846 -1.045 -0.258 1.00 93.50 90 GLU A C 1
ATOM 696 O O . GLU A 1 90 ? -15.073 -1.035 -0.160 1.00 93.50 90 GLU A O 1
ATOM 701 N N . TRP A 1 91 ? -13.219 -2.007 -0.943 1.00 94.94 91 TRP A N 1
ATOM 702 C CA . TRP A 1 91 ? -13.908 -3.157 -1.541 1.00 94.94 91 TRP A CA 1
ATOM 703 C C . TRP A 1 91 ? -14.545 -4.043 -0.473 1.00 94.94 91 TRP A C 1
ATOM 705 O O . TRP A 1 91 ? -15.696 -4.450 -0.623 1.00 94.94 91 TRP A O 1
ATOM 715 N N . TYR A 1 92 ? -13.841 -4.286 0.631 1.00 96.81 92 TYR A N 1
ATOM 716 C CA . TYR A 1 92 ? -14.415 -4.994 1.770 1.00 96.81 92 TYR A CA 1
ATOM 717 C C . TYR A 1 92 ? -15.634 -4.253 2.333 1.00 96.81 92 TYR A C 1
ATOM 719 O O . TYR A 1 92 ? -16.687 -4.859 2.527 1.00 96.81 92 TYR A O 1
ATOM 727 N N . ALA A 1 93 ? -15.547 -2.927 2.484 1.00 94.94 93 ALA A N 1
ATOM 728 C CA . ALA A 1 93 ? -16.668 -2.104 2.931 1.00 94.94 93 ALA A CA 1
ATOM 729 C C . ALA A 1 93 ? -17.875 -2.131 1.971 1.00 94.94 93 ALA A C 1
ATOM 731 O O . ALA A 1 93 ? -19.018 -2.014 2.409 1.00 94.94 93 ALA A O 1
ATOM 732 N N . LYS A 1 94 ? -17.639 -2.361 0.672 1.00 95.31 94 LYS A N 1
ATOM 733 C CA . LYS A 1 94 ? -18.677 -2.598 -0.351 1.00 95.31 94 LYS A CA 1
ATOM 734 C C . LYS A 1 94 ? -19.270 -4.017 -0.322 1.00 95.31 94 LYS A C 1
ATOM 736 O O . LYS A 1 94 ? -20.189 -4.289 -1.090 1.00 95.31 94 LYS A O 1
ATOM 741 N N . GLY A 1 95 ? -18.772 -4.908 0.537 1.00 95.56 95 GLY A N 1
ATOM 742 C CA . GLY A 1 95 ? -19.292 -6.266 0.731 1.00 95.56 95 GLY A CA 1
ATOM 743 C C . GLY A 1 95 ? -18.594 -7.362 -0.081 1.00 95.56 95 GLY A C 1
ATOM 744 O O . GLY A 1 95 ? -19.081 -8.491 -0.098 1.00 95.56 95 GLY A O 1
ATOM 745 N N . TYR A 1 96 ? -17.471 -7.065 -0.741 1.00 97.06 96 TYR A N 1
ATOM 746 C CA . TYR A 1 96 ? -16.672 -8.090 -1.422 1.00 97.06 96 TYR A CA 1
ATOM 747 C C . TYR A 1 96 ? -15.955 -8.974 -0.401 1.00 97.06 96 TYR A C 1
ATOM 749 O O . TYR A 1 96 ? -15.479 -8.491 0.631 1.00 97.06 96 TYR A O 1
ATOM 757 N N . ASN A 1 97 ? -15.831 -10.270 -0.691 1.00 96.50 97 ASN A N 1
ATOM 758 C CA . ASN A 1 97 ? -15.133 -11.175 0.217 1.00 96.50 97 ASN A CA 1
ATOM 759 C C . ASN A 1 97 ? -13.600 -11.125 0.018 1.00 96.50 97 ASN A C 1
ATOM 761 O O . ASN A 1 97 ? -13.124 -10.789 -1.071 1.00 96.50 97 ASN A O 1
ATOM 765 N N . PRO A 1 98 ? -12.795 -11.493 1.036 1.00 95.50 98 PRO A N 1
ATOM 766 C CA . PRO A 1 98 ? -11.333 -11.404 0.963 1.00 95.50 98 PRO A CA 1
ATOM 767 C C . PRO A 1 98 ? -10.703 -12.146 -0.227 1.00 95.50 98 PRO A C 1
ATOM 769 O O . PRO A 1 98 ? -9.722 -11.676 -0.806 1.00 95.50 98 PRO A O 1
ATOM 772 N N . LEU A 1 99 ? -11.281 -13.279 -0.642 1.00 95.50 99 LEU A N 1
ATOM 773 C CA . LEU A 1 99 ? -10.775 -14.062 -1.771 1.00 95.50 99 LEU A CA 1
ATOM 774 C C . LEU A 1 99 ? -11.015 -13.357 -3.115 1.00 95.50 99 LEU A C 1
ATOM 776 O O . LEU A 1 99 ? -10.149 -13.391 -3.990 1.00 95.50 99 LEU A O 1
ATOM 780 N N . GLU A 1 100 ? -12.163 -12.702 -3.287 1.00 94.12 100 GLU A N 1
ATOM 781 C CA . GLU A 1 100 ? -12.445 -11.862 -4.459 1.00 94.12 100 GLU A CA 1
ATOM 782 C C . GLU A 1 100 ? -11.479 -10.683 -4.532 1.00 94.12 100 GLU A C 1
ATOM 784 O O . GLU A 1 100 ? -10.866 -10.448 -5.575 1.00 94.12 100 GLU A O 1
ATOM 789 N N . ILE A 1 101 ? -11.279 -9.992 -3.409 1.00 93.12 101 ILE A N 1
ATOM 790 C CA . ILE A 1 101 ? -10.394 -8.827 -3.326 1.00 93.12 101 ILE A CA 1
ATOM 791 C C . ILE A 1 101 ? -8.944 -9.224 -3.623 1.00 93.12 101 ILE A C 1
ATOM 793 O O . ILE A 1 101 ? -8.263 -8.538 -4.385 1.00 93.12 101 ILE A O 1
ATOM 797 N N . SER A 1 102 ? -8.477 -10.356 -3.088 1.00 90.44 102 SER A N 1
ATOM 798 C CA . SER A 1 102 ? -7.150 -10.915 -3.384 1.00 90.44 102 SER A CA 1
ATOM 799 C C . SER A 1 102 ? -6.945 -11.120 -4.887 1.00 90.44 102 SER A C 1
ATOM 801 O O . SER A 1 102 ? -5.934 -10.681 -5.436 1.00 90.44 102 SER A O 1
ATOM 803 N N . ARG A 1 103 ? -7.941 -11.683 -5.582 1.00 87.81 103 ARG A N 1
ATOM 804 C CA . ARG A 1 103 ? -7.894 -11.882 -7.040 1.00 87.81 103 ARG A CA 1
ATOM 805 C C . ARG A 1 103 ? -7.925 -10.567 -7.818 1.00 87.81 103 ARG A C 1
ATOM 807 O O . ARG A 1 103 ? -7.192 -10.430 -8.791 1.00 87.81 103 ARG A O 1
ATOM 814 N N . MET A 1 104 ? -8.753 -9.608 -7.403 1.00 84.12 104 MET A N 1
ATOM 815 C CA . MET A 1 104 ? -8.869 -8.301 -8.065 1.00 84.12 104 MET A CA 1
ATOM 816 C C . MET A 1 104 ? -7.603 -7.453 -7.914 1.00 84.12 104 MET A C 1
ATOM 818 O O . MET A 1 104 ? -7.235 -6.722 -8.832 1.00 84.12 104 MET A O 1
ATOM 822 N N . THR A 1 105 ? -6.943 -7.545 -6.760 1.00 80.19 105 THR A N 1
ATOM 823 C CA . THR A 1 105 ? -5.800 -6.692 -6.406 1.00 80.19 105 THR A CA 1
ATOM 824 C C . THR A 1 105 ? -4.438 -7.341 -6.643 1.00 80.19 105 THR A C 1
ATOM 826 O O . THR A 1 105 ? -3.427 -6.654 -6.505 1.00 80.19 105 THR A O 1
ATOM 829 N N . ASP A 1 106 ? -4.407 -8.618 -7.046 1.00 78.44 106 ASP A N 1
ATOM 830 C CA . ASP A 1 106 ? -3.182 -9.407 -7.260 1.00 78.44 106 ASP A CA 1
ATOM 831 C C . ASP A 1 106 ? -2.306 -9.484 -5.992 1.00 78.44 106 ASP A C 1
ATOM 833 O O . ASP A 1 106 ? -1.074 -9.466 -6.040 1.00 78.44 106 ASP A O 1
ATOM 837 N N . HIS A 1 107 ? -2.966 -9.532 -4.831 1.00 81.31 107 HIS A N 1
ATOM 838 C CA . HIS A 1 107 ? -2.343 -9.661 -3.517 1.00 81.31 107 HIS A CA 1
ATOM 839 C C . HIS A 1 107 ? -2.586 -11.044 -2.927 1.00 81.31 107 HIS A C 1
ATOM 841 O O . HIS A 1 107 ? -3.620 -11.670 -3.159 1.00 81.31 107 HIS A O 1
ATOM 847 N N . GLU A 1 108 ? -1.655 -11.497 -2.090 1.00 83.88 108 GLU A N 1
ATOM 848 C CA . GLU A 1 108 ? -1.882 -12.678 -1.265 1.00 83.88 108 GLU A CA 1
ATOM 849 C C . GLU A 1 108 ? -3.065 -12.453 -0.319 1.00 83.88 108 GLU A C 1
ATOM 851 O O . GLU A 1 108 ? -3.192 -11.386 0.288 1.00 83.88 108 GLU A O 1
ATOM 856 N N . LEU A 1 109 ? -3.904 -13.482 -0.166 1.00 90.19 109 LEU A N 1
ATOM 857 C CA . LEU A 1 109 ? -5.084 -13.447 0.700 1.00 90.19 109 LEU A CA 1
ATOM 858 C C . LEU A 1 109 ? -4.742 -12.968 2.117 1.00 90.19 109 LEU A C 1
ATOM 860 O O . LEU A 1 109 ? -5.424 -12.105 2.654 1.00 90.19 109 LEU A O 1
ATOM 864 N N . LYS A 1 110 ? -3.623 -13.442 2.669 1.00 89.31 110 LYS A N 1
ATOM 865 C CA . LYS A 1 110 ? -3.145 -13.050 3.998 1.00 89.31 110 LYS A CA 1
ATOM 866 C C . LYS A 1 110 ? -2.916 -11.539 4.138 1.00 89.31 110 LYS A C 1
ATOM 868 O O . LYS A 1 110 ? -3.216 -10.964 5.183 1.00 89.31 110 LYS A O 1
ATOM 873 N N . ASN A 1 111 ? -2.393 -10.883 3.100 1.00 87.75 111 ASN A N 1
ATOM 874 C CA . ASN A 1 111 ? -2.183 -9.433 3.118 1.00 87.75 111 ASN A CA 1
ATOM 875 C C . ASN A 1 111 ? -3.525 -8.694 3.079 1.00 87.75 111 ASN A C 1
ATOM 877 O O . ASN A 1 111 ? -3.711 -7.727 3.812 1.00 87.75 111 ASN A O 1
ATOM 881 N N . VAL A 1 112 ? -4.474 -9.185 2.274 1.00 91.38 112 VAL A N 1
ATOM 882 C CA . VAL A 1 112 ? -5.841 -8.645 2.212 1.00 91.38 112 VAL A CA 1
ATOM 883 C C . VAL A 1 112 ? -6.529 -8.747 3.572 1.00 91.38 112 VAL A C 1
ATOM 885 O O . VAL A 1 112 ? -7.051 -7.748 4.061 1.00 91.38 112 VAL A O 1
ATOM 888 N N . GLU A 1 113 ? -6.483 -9.918 4.207 1.00 93.94 113 GLU A N 1
ATOM 889 C CA . GLU A 1 113 ? -7.033 -10.148 5.549 1.00 93.94 113 GLU A CA 1
ATOM 890 C C . GLU A 1 113 ? -6.399 -9.211 6.582 1.00 93.94 113 GLU A C 1
ATOM 892 O O . GLU A 1 113 ? -7.115 -8.582 7.355 1.00 93.94 113 GLU A O 1
ATOM 897 N N . THR A 1 114 ? -5.078 -9.019 6.524 1.00 92.69 114 THR A N 1
ATOM 898 C CA . THR A 1 114 ? -4.363 -8.096 7.422 1.00 92.69 114 THR A CA 1
ATOM 899 C C . THR A 1 114 ? -4.871 -6.656 7.274 1.00 92.69 114 THR A C 1
ATOM 901 O O . THR A 1 114 ? -5.108 -5.975 8.270 1.00 92.69 114 THR A O 1
ATOM 904 N N . TYR A 1 115 ? -5.089 -6.175 6.045 1.00 92.44 115 TYR A N 1
ATOM 905 C CA . TYR A 1 115 ? -5.610 -4.820 5.823 1.00 92.44 115 TYR A CA 1
ATOM 906 C C . TYR A 1 115 ? -7.042 -4.655 6.335 1.00 92.44 115 TYR A C 1
ATOM 908 O O . TYR A 1 115 ? -7.371 -3.609 6.898 1.00 92.44 115 TYR A O 1
ATOM 916 N N . ILE A 1 116 ? -7.873 -5.687 6.173 1.00 95.62 116 ILE A N 1
ATOM 917 C CA . ILE A 1 116 ? -9.239 -5.720 6.703 1.00 95.62 116 ILE A CA 1
ATOM 918 C C . ILE A 1 116 ? -9.215 -5.686 8.237 1.00 95.62 116 ILE A C 1
ATOM 920 O O . ILE A 1 116 ? -9.904 -4.861 8.837 1.00 95.62 116 ILE A O 1
ATOM 924 N N . GLU A 1 117 ? -8.383 -6.508 8.881 1.00 96.31 117 GLU A N 1
ATOM 925 C CA . GLU A 1 117 ? -8.209 -6.509 10.339 1.00 96.31 117 GLU A CA 1
ATOM 926 C C . GLU A 1 117 ? -7.748 -5.142 10.865 1.00 96.31 117 GLU A C 1
ATOM 928 O O . GLU A 1 117 ? -8.276 -4.640 11.862 1.00 96.31 117 GLU A O 1
ATOM 933 N N . ASP A 1 118 ? -6.801 -4.498 10.181 1.00 95.50 118 ASP A N 1
ATOM 934 C CA . ASP A 1 118 ? -6.344 -3.154 10.531 1.00 95.50 118 ASP A CA 1
ATOM 935 C C . ASP A 1 118 ? -7.477 -2.118 10.430 1.00 95.50 118 ASP A C 1
ATOM 937 O O . ASP A 1 118 ? -7.615 -1.269 11.318 1.00 95.50 118 ASP A O 1
ATOM 941 N N . MET A 1 119 ? -8.328 -2.197 9.400 1.00 95.31 119 MET A N 1
ATOM 942 C CA . MET A 1 119 ? -9.503 -1.326 9.267 1.00 95.31 119 MET A CA 1
ATOM 943 C C . MET A 1 119 ? -10.523 -1.567 10.380 1.00 95.31 119 MET A C 1
ATOM 945 O O . MET A 1 119 ? -11.035 -0.606 10.955 1.00 95.31 119 MET A O 1
ATOM 949 N N . GLU A 1 120 ? -10.790 -2.823 10.738 1.00 96.06 120 GLU A N 1
ATOM 950 C CA . GLU A 1 120 ? -11.695 -3.175 11.837 1.00 96.06 120 GLU A CA 1
ATOM 951 C C . GLU A 1 120 ? -11.194 -2.620 13.178 1.00 96.06 120 GLU A C 1
ATOM 953 O O . GLU A 1 120 ? -11.966 -2.031 13.940 1.00 96.06 120 GLU A O 1
ATOM 958 N N . ARG A 1 121 ? -9.882 -2.692 13.438 1.00 96.69 121 ARG A N 1
ATOM 959 C CA . ARG A 1 121 ? -9.265 -2.077 14.625 1.00 96.69 121 ARG A CA 1
ATOM 960 C C . ARG A 1 121 ? -9.428 -0.558 14.640 1.00 96.69 121 ARG A C 1
ATOM 962 O O . ARG A 1 121 ? -9.706 0.008 15.697 1.00 96.69 121 ARG A O 1
ATOM 969 N N . VAL A 1 122 ? -9.277 0.113 13.494 1.00 96.12 122 VAL A N 1
ATOM 970 C CA . VAL A 1 122 ? -9.538 1.561 13.379 1.00 96.12 122 VAL A CA 1
ATOM 971 C C . VAL A 1 122 ? -11.019 1.867 13.618 1.00 96.12 122 VAL A C 1
ATOM 973 O O . VAL A 1 122 ? -11.330 2.793 14.366 1.00 96.12 122 VAL A O 1
ATOM 976 N N . LYS A 1 123 ? -11.933 1.060 13.069 1.00 94.88 123 LYS A N 1
ATOM 977 C CA . LYS A 1 123 ? -13.387 1.203 13.244 1.00 94.88 123 LYS A CA 1
ATOM 978 C C . LYS A 1 123 ? -13.808 1.108 14.709 1.00 94.88 123 LYS A C 1
ATOM 980 O O . LYS A 1 123 ? -14.585 1.941 15.170 1.00 94.88 123 LYS A O 1
ATOM 985 N N . MET A 1 124 ? -13.247 0.165 15.467 1.00 94.12 124 MET A N 1
ATOM 986 C CA . MET A 1 124 ? -13.492 0.043 16.912 1.00 94.12 124 MET A CA 1
ATOM 987 C C . MET A 1 124 ? -13.035 1.276 17.706 1.00 94.12 124 MET A C 1
ATOM 989 O O . MET A 1 124 ? -13.602 1.589 18.750 1.00 94.12 124 MET A O 1
ATOM 993 N N . LEU A 1 125 ? -12.017 1.991 17.221 1.00 94.62 125 LEU A N 1
ATOM 994 C CA . LEU A 1 125 ? -11.415 3.141 17.899 1.00 94.62 125 LEU A CA 1
ATOM 995 C C . LEU A 1 125 ? -11.876 4.493 17.331 1.00 94.62 125 LEU A C 1
ATOM 997 O O . LEU A 1 125 ? -11.320 5.520 17.717 1.00 94.62 125 LEU A O 1
ATOM 1001 N N . ALA A 1 126 ? -12.884 4.516 16.455 1.00 92.56 126 ALA A N 1
ATOM 1002 C CA . ALA A 1 126 ? -13.239 5.679 15.638 1.00 92.56 126 ALA A CA 1
ATOM 1003 C C . ALA A 1 126 ? -13.685 6.943 16.413 1.00 92.56 126 ALA A C 1
ATOM 1005 O O . ALA A 1 126 ? -13.784 8.013 15.815 1.00 92.56 126 ALA A O 1
ATOM 1006 N N . SER A 1 127 ? -13.932 6.864 17.728 1.00 87.12 127 SER A N 1
ATOM 1007 C CA . SER A 1 127 ? -14.163 8.043 18.588 1.00 87.12 127 SER A CA 1
ATOM 1008 C C . SER A 1 127 ? -12.909 8.779 19.021 1.00 87.12 127 SER A C 1
ATOM 1010 O O . SER A 1 127 ? -13.000 9.917 19.482 1.00 87.12 127 SER A O 1
ATOM 1012 N N . LYS A 1 128 ? -11.756 8.120 18.970 1.00 90.06 128 LYS A N 1
ATOM 1013 C CA . LYS A 1 128 ? -10.498 8.699 19.429 1.00 90.06 128 LYS A CA 1
ATOM 1014 C C . LYS A 1 128 ? -9.919 9.592 18.335 1.00 90.06 128 LYS A C 1
ATOM 1016 O O . LYS A 1 128 ? -10.281 9.495 17.164 1.00 90.06 128 LYS A O 1
ATOM 1021 N N . ASP A 1 129 ? -9.006 10.475 18.716 1.00 93.69 129 ASP A N 1
ATOM 1022 C CA . ASP A 1 129 ? -8.262 11.264 17.743 1.00 93.69 129 ASP A CA 1
ATOM 1023 C C . ASP A 1 129 ? -7.288 10.379 16.940 1.00 93.69 129 ASP A C 1
ATOM 1025 O O . ASP A 1 129 ? -6.852 9.315 17.395 1.00 93.69 129 ASP A O 1
ATOM 1029 N N . VAL A 1 130 ? -6.915 10.850 15.747 1.00 94.00 130 VAL A N 1
ATOM 1030 C CA . VAL A 1 130 ? -6.037 10.136 14.803 1.00 94.00 130 VAL A CA 1
ATOM 1031 C C . VAL A 1 130 ? -4.725 9.688 15.453 1.00 94.00 130 VAL A C 1
ATOM 1033 O O . VAL A 1 130 ? -4.273 8.572 15.196 1.00 94.00 130 VAL A O 1
ATOM 1036 N N . GLN A 1 131 ? -4.115 10.511 16.315 1.00 96.00 131 GLN A N 1
ATOM 1037 C CA . GLN A 1 131 ? -2.826 10.186 16.934 1.00 96.00 131 GLN A CA 1
ATOM 1038 C C . GLN A 1 131 ? -2.972 9.054 17.949 1.00 96.00 131 GLN A C 1
ATOM 1040 O O . GLN A 1 131 ? -2.154 8.131 17.983 1.00 96.00 131 GLN A O 1
ATOM 1045 N N . THR A 1 132 ? -4.040 9.082 18.746 1.00 96.00 132 THR A N 1
ATOM 1046 C CA . THR A 1 132 ? -4.345 7.997 19.679 1.00 96.00 132 THR A CA 1
ATOM 1047 C C . THR A 1 132 ? -4.622 6.692 18.944 1.00 96.00 132 THR A C 1
ATOM 1049 O O . THR A 1 132 ? -4.080 5.656 19.339 1.00 96.00 132 THR A O 1
ATOM 1052 N N . ILE A 1 133 ? -5.413 6.725 17.867 1.00 96.25 133 ILE A N 1
ATOM 1053 C CA . ILE A 1 133 ? -5.685 5.535 17.052 1.00 96.25 133 ILE A CA 1
ATOM 1054 C C . ILE A 1 133 ? -4.377 4.998 16.472 1.00 96.25 133 ILE A C 1
ATOM 1056 O O . ILE A 1 133 ? -4.056 3.841 16.721 1.00 96.25 133 ILE A O 1
ATOM 1060 N N . ALA A 1 134 ? -3.586 5.834 15.793 1.00 94.19 134 ALA A N 1
ATOM 1061 C CA . ALA A 1 134 ? -2.305 5.450 15.195 1.00 94.19 134 ALA A CA 1
ATOM 1062 C C . ALA A 1 134 ? -1.361 4.792 16.213 1.00 94.19 134 ALA A C 1
ATOM 1064 O O . ALA A 1 134 ? -0.769 3.747 15.941 1.00 94.19 134 ALA A O 1
ATOM 1065 N N . ARG A 1 135 ? -1.272 5.344 17.429 1.00 95.81 135 ARG A N 1
ATOM 1066 C CA . ARG A 1 135 ? -0.460 4.770 18.511 1.00 95.81 135 ARG A CA 1
ATOM 1067 C C . ARG A 1 135 ? -0.950 3.385 18.943 1.00 95.81 135 ARG A C 1
ATOM 1069 O O . ARG A 1 135 ? -0.130 2.498 19.167 1.00 95.81 135 ARG A O 1
ATOM 1076 N N . LEU A 1 136 ? -2.262 3.199 19.088 1.00 95.62 136 LEU A N 1
ATOM 1077 C CA . LEU A 1 136 ? -2.860 1.936 19.540 1.00 95.62 136 LEU A CA 1
ATOM 1078 C C . LEU A 1 136 ? -2.862 0.861 18.446 1.00 95.62 136 LEU A C 1
ATOM 1080 O O . LEU A 1 136 ? -2.690 -0.324 18.737 1.00 95.62 136 LEU A O 1
ATOM 1084 N N . THR A 1 137 ? -3.040 1.259 17.188 1.00 94.62 137 THR A N 1
ATOM 1085 C CA . THR A 1 137 ? -3.057 0.339 16.048 1.00 94.62 137 THR A CA 1
ATOM 1086 C C . THR A 1 137 ? -1.661 0.039 15.511 1.00 94.62 137 THR A C 1
ATOM 1088 O O . THR A 1 137 ? -1.467 -1.013 14.909 1.00 94.62 137 THR A O 1
ATOM 1091 N N . ARG A 1 138 ? -0.677 0.900 15.813 1.00 93.56 138 ARG A N 1
ATOM 1092 C CA . ARG A 1 138 ? 0.671 0.935 15.214 1.00 93.56 138 ARG A CA 1
ATOM 1093 C C . ARG A 1 138 ? 0.656 1.237 13.712 1.00 93.56 138 ARG A C 1
ATOM 1095 O O . ARG A 1 138 ? 1.601 0.897 13.004 1.00 93.56 138 ARG A O 1
ATOM 1102 N N . LEU A 1 139 ? -0.400 1.890 13.235 1.00 91.19 139 LEU A N 1
ATOM 1103 C CA . LEU A 1 139 ? -0.515 2.368 11.861 1.00 91.19 139 LEU A CA 1
ATOM 1104 C C . LEU A 1 139 ? 0.029 3.793 11.743 1.00 91.19 139 LEU A C 1
ATOM 1106 O O . LEU A 1 139 ? 0.171 4.513 12.732 1.00 91.19 139 LEU A O 1
ATOM 1110 N N . SER A 1 140 ? 0.330 4.222 10.517 1.00 90.00 140 SER A N 1
ATOM 1111 C CA . SER A 1 140 ? 0.689 5.620 10.282 1.00 90.00 140 SER A CA 1
ATOM 1112 C C . SER A 1 140 ? -0.548 6.522 10.435 1.00 90.00 140 SER A C 1
ATOM 1114 O O . SER A 1 140 ? -1.648 6.095 10.080 1.00 90.00 140 SER A O 1
ATOM 1116 N N . PRO A 1 141 ? -0.396 7.779 10.897 1.00 90.44 141 PRO A N 1
ATOM 1117 C CA . PRO A 1 141 ? -1.516 8.720 10.979 1.00 90.44 141 PRO A CA 1
ATOM 1118 C C . PRO A 1 141 ? -2.255 8.902 9.645 1.00 90.44 141 PRO A C 1
ATOM 1120 O O . PRO A 1 141 ? -3.478 8.899 9.621 1.00 90.44 141 PRO A O 1
ATOM 1123 N N . SER A 1 142 ? -1.514 8.957 8.533 1.00 89.38 142 SER A N 1
ATOM 1124 C CA . SER A 1 142 ? -2.084 9.062 7.181 1.00 89.38 142 SER A CA 1
ATOM 1125 C C . SER A 1 142 ? -2.984 7.874 6.834 1.00 89.38 142 SER A C 1
ATOM 1127 O O . SER A 1 142 ? -4.066 8.063 6.296 1.00 89.38 142 SER A O 1
ATOM 1129 N N . LEU A 1 143 ? -2.564 6.647 7.162 1.00 89.19 143 LEU A N 1
ATOM 1130 C CA . LEU A 1 143 ? -3.365 5.453 6.878 1.00 89.19 143 LEU A CA 1
ATOM 1131 C C . LEU A 1 143 ? -4.616 5.390 7.764 1.00 89.19 143 LEU A C 1
ATOM 1133 O O . LEU A 1 143 ? -5.678 4.972 7.316 1.00 89.19 143 LEU A O 1
ATOM 1137 N N . VAL A 1 144 ? -4.502 5.838 9.018 1.00 94.12 144 VAL A N 1
ATOM 1138 C CA . VAL A 1 144 ? -5.656 5.973 9.915 1.00 94.12 144 VAL A CA 1
ATOM 1139 C C . VAL A 1 144 ? -6.674 6.961 9.348 1.00 94.12 144 VAL A C 1
ATOM 1141 O O . VAL A 1 144 ? -7.865 6.666 9.373 1.00 94.12 144 VAL A O 1
ATOM 1144 N N . GLU A 1 145 ? -6.230 8.106 8.827 1.00 93.06 145 GLU A N 1
ATOM 1145 C CA . GLU A 1 145 ? -7.114 9.078 8.171 1.00 93.06 145 GLU A CA 1
ATOM 1146 C C . GLU A 1 145 ? -7.834 8.460 6.969 1.00 93.06 145 GLU A C 1
ATOM 1148 O O . GLU A 1 145 ? -9.062 8.520 6.914 1.00 93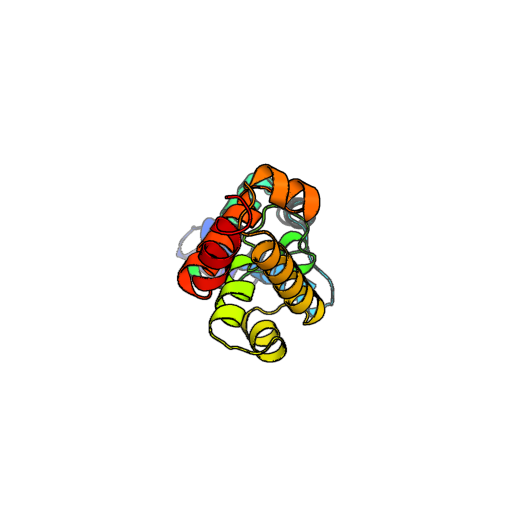.06 145 GLU A O 1
ATOM 1153 N N . GLU A 1 146 ? -7.108 7.778 6.077 1.00 91.56 146 GLU A N 1
ATOM 1154 C CA . GLU A 1 146 ? -7.695 7.078 4.926 1.00 91.56 146 GLU A CA 1
ATOM 1155 C C . GLU A 1 146 ? -8.765 6.057 5.348 1.00 91.56 146 GLU A C 1
ATOM 1157 O O . GLU A 1 146 ? -9.838 5.982 4.746 1.00 91.56 146 GLU A O 1
ATOM 1162 N N . TYR A 1 147 ? -8.513 5.282 6.406 1.00 94.38 147 TYR A N 1
ATOM 1163 C CA . TYR A 1 147 ? -9.482 4.302 6.904 1.00 94.38 147 TYR A CA 1
ATOM 1164 C C . TYR A 1 147 ? -10.692 4.976 7.554 1.00 94.38 147 TYR A C 1
ATOM 1166 O O . TYR A 1 147 ? -11.823 4.544 7.336 1.00 94.38 147 TYR A O 1
ATOM 1174 N N . LEU A 1 148 ? -10.491 6.056 8.314 1.00 94.44 148 LEU A N 1
ATOM 1175 C CA . LEU A 1 148 ? -11.590 6.821 8.907 1.00 94.44 148 LEU A CA 1
ATOM 1176 C C . LEU A 1 148 ? -12.486 7.461 7.842 1.00 94.44 148 LEU A C 1
ATOM 1178 O O . LEU A 1 148 ? -13.691 7.557 8.065 1.00 94.44 148 LEU A O 1
ATOM 1182 N N . GLU A 1 149 ? -11.946 7.883 6.698 1.00 93.75 149 GLU A N 1
ATOM 1183 C CA . GLU A 1 149 ? -12.752 8.355 5.564 1.00 93.75 149 GLU A CA 1
ATOM 1184 C C . GLU A 1 149 ? -13.686 7.262 5.040 1.00 93.75 149 GLU A C 1
ATOM 1186 O O . GLU A 1 149 ? -14.879 7.507 4.864 1.00 93.75 149 GLU A O 1
ATOM 1191 N N . ILE A 1 150 ? -13.177 6.044 4.852 1.00 94.06 150 ILE A N 1
ATOM 1192 C CA . ILE A 1 150 ? -13.985 4.899 4.409 1.00 94.06 150 ILE A CA 1
ATOM 1193 C C . ILE A 1 150 ? -15.045 4.559 5.460 1.00 94.06 150 ILE A C 1
ATOM 1195 O O . ILE A 1 150 ? -16.221 4.414 5.129 1.00 94.06 150 ILE A O 1
ATOM 1199 N N . ILE A 1 151 ? -14.665 4.514 6.738 1.00 94.50 151 ILE A N 1
ATOM 1200 C CA . ILE A 1 151 ? -15.589 4.239 7.847 1.00 94.50 151 ILE A CA 1
ATOM 1201 C C . ILE A 1 151 ? -16.709 5.285 7.905 1.00 94.50 151 ILE A C 1
ATOM 1203 O O . ILE A 1 151 ? -17.862 4.920 8.109 1.00 94.50 151 ILE A O 1
ATOM 1207 N N . ARG A 1 152 ? -16.422 6.571 7.663 1.00 93.12 152 ARG A N 1
ATOM 1208 C CA . ARG A 1 152 ? -17.458 7.625 7.599 1.00 93.12 152 ARG A CA 1
ATOM 1209 C C . ARG A 1 152 ? -18.501 7.371 6.519 1.00 93.12 152 ARG A C 1
ATOM 1211 O O . ARG A 1 152 ? -19.651 7.756 6.705 1.00 93.12 152 ARG A O 1
ATOM 1218 N N . ILE A 1 153 ? -18.088 6.785 5.400 1.00 93.75 153 ILE A N 1
ATOM 1219 C CA . ILE A 1 153 ? -18.948 6.558 4.238 1.00 93.75 153 ILE A CA 1
ATOM 1220 C C . ILE A 1 153 ? -19.794 5.296 4.430 1.00 93.75 153 ILE A C 1
ATOM 1222 O O . ILE A 1 153 ? -20.998 5.339 4.190 1.00 93.75 153 ILE A O 1
ATOM 1226 N N . TYR A 1 154 ? -19.181 4.192 4.864 1.00 94.69 154 TYR A N 1
ATOM 1227 C CA . TYR A 1 154 ? -19.823 2.870 4.872 1.00 94.69 154 TYR A CA 1
ATOM 1228 C C . TYR A 1 154 ? -20.308 2.401 6.250 1.00 94.69 154 TYR A C 1
ATOM 1230 O O . TYR A 1 154 ? -21.200 1.562 6.309 1.00 94.69 154 TYR A O 1
ATOM 1238 N N . TYR A 1 155 ? -19.757 2.946 7.339 1.00 91.38 155 TYR A N 1
ATOM 1239 C CA . TYR A 1 155 ? -20.069 2.563 8.725 1.00 91.38 155 TYR A CA 1
ATOM 1240 C C . TYR A 1 155 ? -20.291 3.794 9.635 1.00 91.38 155 TYR A C 1
ATOM 1242 O O . TYR A 1 155 ? -19.634 3.943 10.678 1.00 91.38 155 TYR A O 1
ATOM 1250 N N . PRO A 1 156 ? -21.160 4.750 9.248 1.00 87.94 156 PRO A N 1
ATOM 1251 C CA . PRO A 1 156 ? -21.324 6.019 9.963 1.00 87.94 156 PRO A CA 1
ATOM 1252 C C . PRO A 1 156 ? -21.758 5.852 11.430 1.00 87.94 156 PRO A C 1
ATOM 1254 O O . PRO A 1 156 ? -21.431 6.689 12.278 1.00 87.94 156 PRO A O 1
ATOM 1257 N N . GLU A 1 157 ? -22.458 4.771 11.763 1.00 84.75 157 GLU A N 1
ATOM 1258 C CA . GLU A 1 157 ? -22.887 4.415 13.113 1.00 84.75 157 GLU A CA 1
ATOM 1259 C C . GLU A 1 157 ? -21.712 4.243 14.081 1.00 84.75 157 GLU A C 1
ATOM 1261 O O . GLU A 1 157 ? -21.800 4.685 15.228 1.00 84.75 157 GLU A O 1
ATOM 1266 N N . ASN A 1 158 ? -20.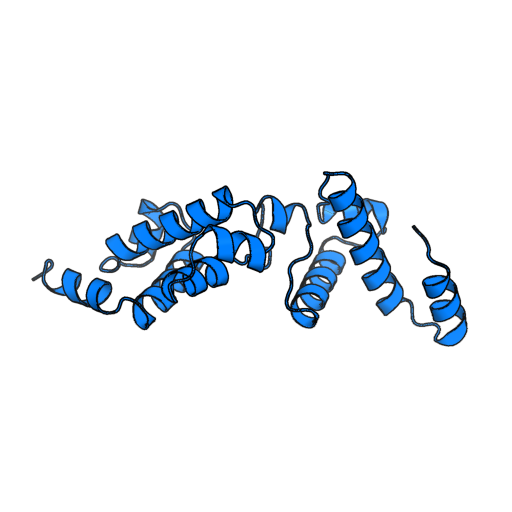575 3.706 13.626 1.00 80.56 158 ASN A N 1
ATOM 1267 C CA . ASN A 1 158 ? -19.391 3.495 14.466 1.00 80.56 158 ASN A CA 1
ATOM 1268 C C . ASN A 1 158 ? -18.742 4.807 14.925 1.00 80.56 158 ASN A C 1
ATOM 1270 O O . ASN A 1 158 ? -18.055 4.845 15.945 1.00 80.56 158 ASN A O 1
ATOM 1274 N N . ILE A 1 159 ? -18.990 5.897 14.203 1.00 73.50 159 ILE A N 1
ATOM 1275 C CA . ILE A 1 159 ? -18.497 7.232 14.555 1.00 73.50 159 ILE A CA 1
ATOM 1276 C C . ILE A 1 159 ? -19.454 7.924 15.530 1.00 73.50 159 ILE A C 1
ATOM 1278 O O . ILE A 1 159 ? -19.027 8.725 16.364 1.00 73.50 159 ILE A O 1
ATOM 1282 N N . GLN A 1 160 ? -20.748 7.611 15.451 1.00 59.91 160 GLN A N 1
ATOM 1283 C CA . GLN A 1 160 ? -21.787 8.225 16.278 1.00 59.91 160 GLN A CA 1
ATOM 1284 C C . GLN A 1 160 ? -21.977 7.522 17.628 1.00 59.91 160 GLN A C 1
ATOM 1286 O O . GLN A 1 160 ? -22.198 8.202 18.632 1.00 59.91 160 GLN A O 1
ATOM 1291 N N . LEU A 1 161 ? -21.850 6.190 17.678 1.00 53.72 161 LEU A N 1
ATOM 1292 C CA . LEU A 1 161 ? -22.013 5.380 18.895 1.00 53.72 161 LEU A CA 1
ATOM 1293 C C . LEU A 1 161 ? -21.062 5.821 20.016 1.00 53.72 161 LEU A C 1
ATOM 1295 O O . LEU A 1 161 ? -21.466 5.936 21.169 1.00 53.72 161 LEU A O 1
ATOM 1299 N N . ASN A 1 162 ? -19.838 6.204 19.665 1.00 48.75 162 ASN A N 1
ATOM 1300 C CA . ASN A 1 162 ? -18.793 6.464 20.648 1.00 48.75 162 ASN A CA 1
ATOM 1301 C C . ASN A 1 162 ? -18.624 7.953 21.033 1.00 48.75 162 ASN A C 1
ATOM 1303 O O . ASN A 1 162 ? -17.708 8.286 21.783 1.00 48.75 162 ASN A O 1
ATOM 1307 N N . ARG A 1 163 ? -19.493 8.866 20.559 1.00 49.03 163 ARG A N 1
ATOM 1308 C CA . ARG A 1 163 ? -19.621 10.223 21.146 1.00 49.03 163 ARG A CA 1
ATOM 1309 C C . ARG A 1 163 ? -20.449 10.228 22.430 1.00 49.03 163 ARG A C 1
ATOM 1311 O O . ARG A 1 163 ? -20.289 11.136 23.236 1.00 49.03 163 ARG A O 1
ATOM 1318 N N . LYS A 1 164 ? -21.338 9.245 22.609 1.00 46.22 164 LYS A N 1
ATOM 1319 C CA . LYS A 1 164 ? -22.233 9.171 23.773 1.00 46.22 164 LYS A CA 1
ATOM 1320 C C . LYS A 1 164 ? -21.573 8.594 25.026 1.00 46.22 164 LYS A C 1
ATOM 1322 O O . LYS A 1 164 ? -22.070 8.854 26.108 1.00 46.22 164 LYS A O 1
ATOM 1327 N N . GLU A 1 165 ? -20.462 7.870 24.899 1.00 49.53 165 GLU A N 1
ATOM 1328 C CA . GLU A 1 165 ? -19.727 7.310 26.050 1.00 49.53 165 GLU A CA 1
ATOM 1329 C C . GLU A 1 165 ? -18.759 8.309 26.715 1.00 49.53 165 GLU A C 1
ATOM 1331 O O . GLU A 1 165 ? -18.136 7.990 27.723 1.00 49.53 165 GLU A O 1
ATOM 1336 N N . GLY A 1 166 ? -18.610 9.512 26.147 1.00 50.47 166 GLY A N 1
ATOM 1337 C CA . GLY A 1 166 ? -17.773 10.594 26.681 1.00 50.47 166 GLY A CA 1
ATOM 1338 C C . GLY A 1 166 ? -18.552 11.762 27.297 1.00 50.47 166 GLY A C 1
ATOM 1339 O O . GLY A 1 166 ? -17.952 12.818 27.501 1.00 50.47 166 GLY A O 1
ATOM 1340 N N . MET A 1 167 ? -19.860 11.603 27.533 1.00 40.91 167 MET A N 1
ATOM 1341 C CA . MET A 1 167 ? -20.718 12.557 28.253 1.00 40.91 167 MET A CA 1
ATOM 1342 C C . MET A 1 167 ? -21.133 11.999 29.609 1.00 40.91 167 MET A C 1
ATOM 1344 O O . MET A 1 167 ? -21.507 10.808 29.653 1.00 40.91 167 MET A O 1
#

Radius of gyration: 20.02 Å; chains: 1; bounding box: 44×29×65 Å

Secondary structure (DSSP, 8-state):
---HHHHHHHHHH--HHHHHHHHHHHHHHHHHHTT--B-HHHHHHHHT--HHHHHHHHHHHHHHHTS---BHHHHS--SSS--THHHHHHHHHTT--HHHHHHHHT--HHHHHHHHHHHHHHHHTTTS-HHHHHHHHT--HHHHHHHHHHHHHH-HHHHHHTTGGG-

Sequence (167 aa):
MVAEEDLEALAKDGKVEPIKDRRMVRLINEAKQQGMVLSLADLSAIMLLSPAILSKRTRRYQKEIGKLLPTSGNTLDIGRGITHKRDVVEWYAKGYNPLEISRMTDHELKNVETYIEDMERVKMLASKDVQTIARLTRLSPSLVEEYLEIIRIYYPENIQLNRKEGM

Foldseek 3Di:
DQDPVLVVCCVPPVDCVVSLLVVLLVVQVVQVVVVHAAALVNVCVVVVDDSVVVLVSQLVVCVVVVAHGRHCCAAVVPDPHPHCLLVLLLVVLVVDDLVRSCVVHVHDSVVSVVSNVLLVQLLQVLCDDLVVSCVVSVHDSVVSVSSNVSCVVRPVVSNVVPVVVVD